Protein AF-V4R8K7-F1 (afdb_monomer)

Nearest PDB structures (foldseek):
  7bqq-assembly1_A  TM=6.172E-01  e=5.467E+00  synthetic construct
  6prh-assembly1_A  TM=5.914E-01  e=6.854E+00  Bacillus subtilis subsp. subtilis str. 168
  7zd6-assembly1_f  TM=4.260E-01  e=5.167E+00  Ovis aries

Radius of gyration: 20.55 Å; Cα contacts (8 Å, |Δi|>4): 79; chains: 1; bounding box: 47×61×47 Å

Secondary structure (DSSP, 8-state):
-PPPP-----------------HHHHHHHHHHHHHHHS---HHHHHHHHHHHHHHHHHHHTT-HHHHHHHHHHHHHHHTPPPTTSTTS----

Sequence (92 aa):
MNPSVPTGLALAILALPAHAQSDCEAEAQRAWAEVQESDLAEAAKQQAGTILAQAQDRGQRGQEALCEQALAQVKTTFDLPPAGDALGERPG

Structure (mmCIF, N/CA/C/O backbone):
data_AF-V4R8K7-F1
#
_entry.id   AF-V4R8K7-F1
#
loop_
_atom_site.group_PDB
_atom_site.id
_atom_site.type_symbol
_atom_site.label_atom_id
_atom_site.label_alt_id
_atom_site.label_comp_id
_atom_site.label_asym_id
_atom_site.label_entity_id
_atom_site.label_seq_id
_atom_site.pdbx_PDB_ins_code
_atom_site.Cartn_x
_atom_site.Cartn_y
_atom_site.Cartn_z
_atom_site.occupancy
_atom_site.B_iso_or_equiv
_atom_site.auth_seq_id
_atom_site.auth_comp_id
_atom_site.auth_asym_id
_atom_site.auth_atom_id
_atom_site.pdbx_PDB_model_num
ATOM 1 N N . MET A 1 1 ? 14.887 53.543 -32.693 1.00 41.34 1 MET A N 1
ATOM 2 C CA . MET A 1 1 ? 15.232 52.444 -33.624 1.00 41.34 1 MET A CA 1
ATOM 3 C C . MET A 1 1 ? 15.768 51.293 -32.778 1.00 41.34 1 MET A C 1
ATOM 5 O O . MET A 1 1 ? 16.560 51.554 -31.885 1.00 41.34 1 MET A O 1
ATOM 9 N N . ASN A 1 2 ? 15.196 50.101 -32.964 1.00 44.59 2 ASN A N 1
ATOM 10 C CA . ASN A 1 2 ? 15.178 48.933 -32.063 1.00 44.59 2 ASN A CA 1
ATOM 11 C C . ASN A 1 2 ? 16.540 48.438 -31.528 1.00 44.59 2 ASN A C 1
ATOM 13 O O . ASN A 1 2 ? 17.473 48.325 -32.322 1.00 44.59 2 ASN A O 1
ATOM 17 N N . PRO A 1 3 ? 16.629 47.990 -30.257 1.00 50.19 3 PRO A N 1
ATOM 18 C CA . PRO A 1 3 ? 17.590 46.966 -29.867 1.00 50.19 3 PRO A CA 1
ATOM 19 C C . PRO A 1 3 ? 17.099 45.580 -30.317 1.00 50.19 3 PRO A C 1
ATOM 21 O O . PRO A 1 3 ? 16.027 45.114 -29.929 1.00 50.19 3 PRO A O 1
ATOM 24 N N . SER A 1 4 ? 17.900 44.942 -31.166 1.00 60.53 4 SER A N 1
ATOM 25 C CA . SER A 1 4 ? 17.752 43.557 -31.606 1.00 60.53 4 SER A CA 1
ATOM 26 C C . SER A 1 4 ? 17.905 42.592 -30.431 1.00 60.53 4 SER A C 1
ATOM 28 O O . SER A 1 4 ? 18.956 42.533 -29.799 1.00 60.53 4 SER A O 1
ATOM 30 N N . VAL A 1 5 ? 16.863 41.809 -30.173 1.00 64.12 5 VAL A N 1
ATOM 31 C CA . VAL A 1 5 ? 16.906 40.593 -29.354 1.00 64.12 5 VAL A CA 1
ATOM 32 C C . VAL A 1 5 ? 17.475 39.464 -30.210 1.00 64.12 5 VAL A C 1
ATOM 34 O O . VAL A 1 5 ? 16.938 39.222 -31.294 1.00 64.12 5 VAL A O 1
ATOM 37 N N . PRO A 1 6 ? 18.468 38.706 -29.726 1.00 57.03 6 PRO A N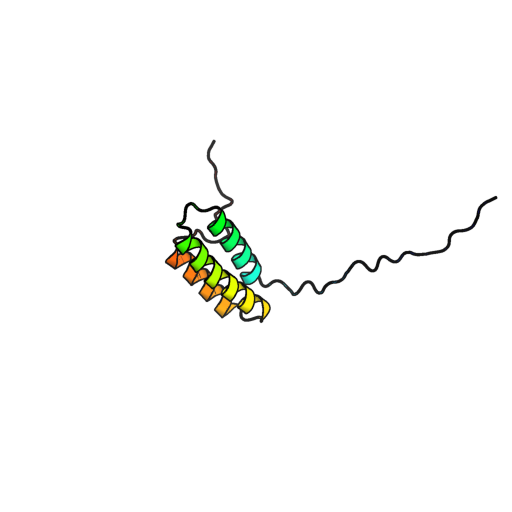 1
ATOM 38 C CA . PRO A 1 6 ? 18.612 37.337 -30.151 1.00 57.03 6 PRO A CA 1
ATOM 39 C C . PRO A 1 6 ? 18.353 36.396 -28.976 1.00 57.03 6 PRO A C 1
ATOM 41 O O . PRO A 1 6 ? 19.028 36.415 -27.953 1.00 57.03 6 PRO A O 1
ATOM 44 N N . THR A 1 7 ? 17.401 35.509 -29.236 1.00 55.91 7 THR 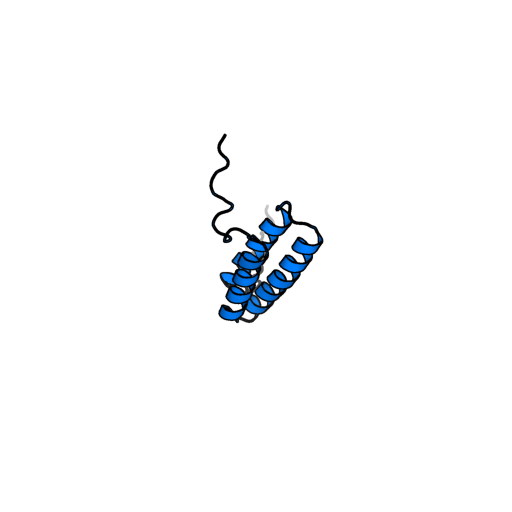A N 1
ATOM 45 C CA . THR A 1 7 ? 17.696 34.081 -29.171 1.00 55.91 7 THR A CA 1
ATOM 46 C C . THR A 1 7 ? 17.776 33.485 -27.772 1.00 55.91 7 THR A C 1
ATOM 48 O O . THR A 1 7 ? 18.833 33.332 -27.174 1.00 55.91 7 THR A O 1
ATOM 51 N N . GLY A 1 8 ? 16.612 32.991 -27.355 1.00 52.16 8 GLY A N 1
ATOM 52 C CA . GLY A 1 8 ? 16.537 31.639 -26.822 1.00 52.16 8 GLY A CA 1
ATOM 53 C C . GLY A 1 8 ? 16.874 31.513 -25.348 1.00 52.16 8 GLY A 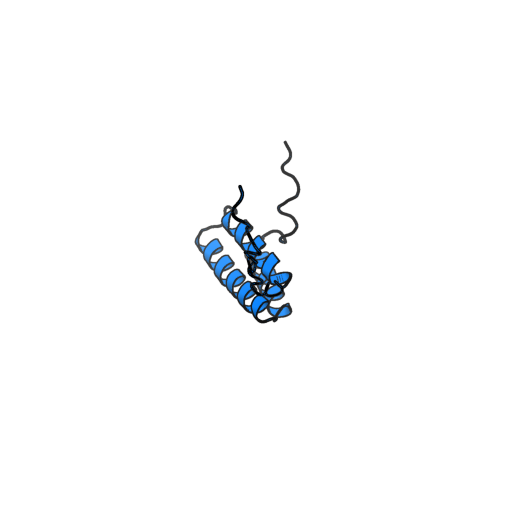C 1
ATOM 54 O O . GLY A 1 8 ? 17.862 30.881 -24.9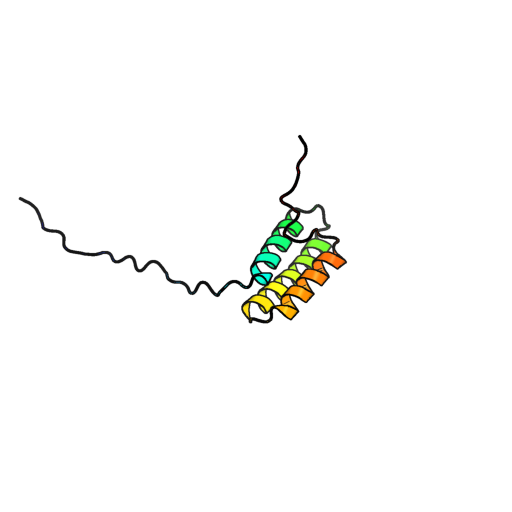91 1.00 52.16 8 GLY A O 1
ATOM 55 N N . LEU A 1 9 ? 15.947 31.943 -24.489 1.00 47.81 9 LEU A N 1
ATOM 56 C CA . LEU A 1 9 ? 15.657 31.117 -23.321 1.00 47.81 9 LEU A CA 1
ATOM 57 C C . LEU A 1 9 ? 15.101 29.784 -23.840 1.00 47.81 9 LEU A C 1
ATOM 59 O O . LEU A 1 9 ? 13.894 29.599 -23.977 1.00 47.81 9 LEU A O 1
ATOM 63 N N . ALA A 1 10 ? 15.995 28.850 -24.153 1.00 52.00 10 ALA A N 1
ATOM 64 C CA . ALA A 1 10 ? 15.660 27.447 -24.044 1.00 52.00 10 ALA A CA 1
ATOM 65 C C . ALA A 1 10 ? 15.419 27.206 -22.552 1.00 52.00 10 ALA A C 1
ATOM 67 O O . ALA A 1 10 ? 16.350 26.944 -21.792 1.00 52.00 10 ALA A O 1
ATOM 68 N N . LEU A 1 11 ? 14.164 27.354 -22.114 1.00 51.59 11 LEU A N 1
ATOM 69 C CA . LEU A 1 11 ? 13.711 26.619 -20.948 1.00 51.59 11 LEU A CA 1
ATOM 70 C C . LEU A 1 11 ? 13.938 25.151 -21.306 1.00 51.59 11 LEU A C 1
ATOM 72 O O . LEU A 1 11 ? 13.142 24.545 -22.020 1.00 51.59 11 LEU A O 1
ATOM 76 N N . ALA A 1 12 ? 15.061 24.597 -20.856 1.00 50.69 12 ALA A N 1
ATOM 77 C CA . ALA A 1 12 ? 15.193 23.171 -20.658 1.00 50.69 12 ALA A CA 1
ATOM 78 C C . ALA A 1 12 ? 14.156 22.817 -19.591 1.00 50.69 12 AL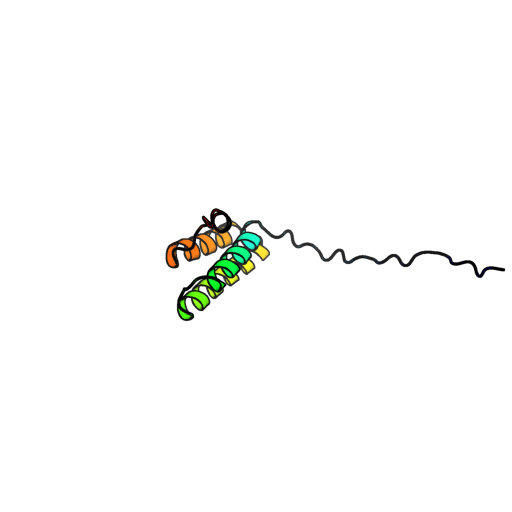A A C 1
ATOM 80 O O . ALA A 1 12 ? 14.433 22.825 -18.393 1.00 50.69 12 ALA A O 1
ATOM 81 N N . ILE A 1 13 ? 12.913 22.630 -20.035 1.00 58.31 13 ILE A N 1
ATOM 82 C CA . ILE A 1 13 ? 11.849 22.042 -19.244 1.00 58.31 13 ILE A CA 1
ATOM 83 C C . ILE A 1 13 ? 12.351 20.637 -18.940 1.00 58.31 13 ILE A C 1
ATOM 85 O O . ILE A 1 13 ? 12.300 19.755 -19.789 1.00 58.31 13 ILE A O 1
ATOM 89 N N . LEU A 1 14 ? 12.977 20.510 -17.771 1.00 46.41 14 LEU A N 1
ATOM 90 C CA . LEU A 1 14 ? 12.828 19.414 -16.828 1.00 46.41 14 LEU A CA 1
ATOM 91 C C . LEU A 1 14 ? 12.257 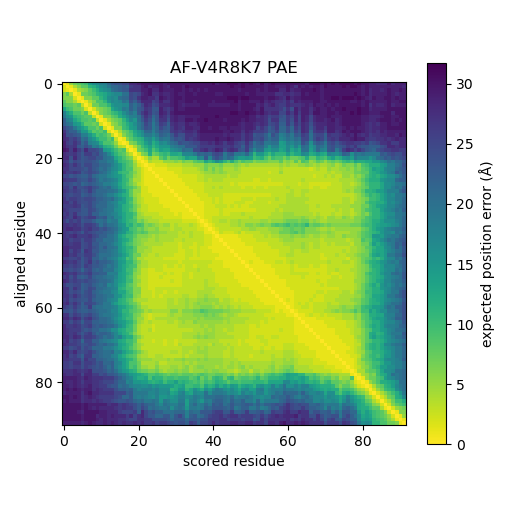18.143 -17.467 1.00 46.41 14 LEU A C 1
ATOM 93 O O . LEU A 1 14 ? 11.128 17.751 -17.189 1.00 46.41 14 LEU A O 1
ATOM 97 N N . ALA A 1 15 ? 13.068 17.447 -18.260 1.00 47.28 15 ALA A N 1
ATOM 98 C CA . ALA A 1 15 ? 12.934 16.007 -18.369 1.00 47.28 15 ALA A CA 1
ATOM 99 C C . ALA A 1 15 ? 13.521 15.427 -17.076 1.00 47.28 15 ALA A C 1
ATOM 101 O O . ALA A 1 15 ? 14.590 14.819 -17.070 1.00 47.28 15 ALA A O 1
ATOM 102 N N . LEU A 1 16 ? 12.839 15.678 -15.949 1.00 47.53 16 LEU A N 1
ATOM 103 C CA . LEU A 1 16 ? 12.892 14.721 -14.853 1.00 47.53 16 LEU A CA 1
ATOM 104 C C . LEU A 1 16 ? 12.599 13.375 -15.516 1.00 47.53 16 LEU A C 1
ATOM 106 O O . LEU A 1 16 ? 11.663 13.320 -16.323 1.00 47.53 16 LEU A O 1
ATOM 110 N N . PRO A 1 17 ? 13.395 12.325 -15.268 1.00 42.78 17 PRO A N 1
ATOM 111 C CA . PRO A 1 17 ? 12.980 11.011 -15.692 1.00 42.78 17 PRO A CA 1
ATOM 112 C C . PRO A 1 17 ? 11.601 10.832 -15.067 1.00 42.78 17 PRO A C 1
ATOM 114 O O . PRO A 1 17 ? 11.466 10.779 -13.845 1.00 42.78 17 PRO A O 1
ATOM 117 N N . ALA A 1 18 ? 10.563 10.823 -15.903 1.00 49.00 18 ALA A N 1
ATOM 118 C CA . ALA A 1 18 ? 9.344 10.139 -15.560 1.00 49.00 18 ALA A CA 1
ATOM 119 C C . ALA A 1 18 ? 9.820 8.700 -15.397 1.00 49.00 18 ALA A C 1
ATOM 121 O O . ALA A 1 18 ? 9.928 7.961 -16.374 1.00 49.00 18 ALA A O 1
ATOM 122 N N . HIS A 1 19 ? 10.288 8.367 -14.188 1.00 48.44 19 HIS A N 1
ATOM 123 C CA . HIS A 1 19 ? 10.408 6.999 -13.737 1.00 48.44 19 HIS A CA 1
ATOM 124 C C . HIS A 1 19 ? 9.103 6.384 -14.194 1.00 48.44 19 HIS A C 1
ATOM 126 O O . HIS A 1 19 ? 8.053 6.912 -13.830 1.00 48.44 19 HIS A O 1
ATOM 132 N N . ALA A 1 20 ? 9.182 5.453 -15.145 1.00 54.78 20 ALA A N 1
ATOM 133 C CA . ALA A 1 20 ? 8.009 4.856 -15.746 1.00 54.78 20 ALA A CA 1
ATOM 134 C C . ALA A 1 20 ? 7.202 4.296 -14.581 1.00 54.78 20 ALA A C 1
ATOM 136 O O . ALA A 1 20 ? 7.603 3.304 -13.975 1.00 54.78 20 ALA A O 1
ATOM 137 N N . GLN A 1 21 ? 6.181 5.049 -14.179 1.00 61.06 21 GLN A N 1
ATOM 138 C CA . GLN A 1 21 ? 5.411 4.758 -12.995 1.00 61.06 21 GLN A CA 1
ATOM 139 C C . GLN A 1 21 ? 4.704 3.461 -13.337 1.00 61.06 21 GLN A C 1
ATOM 141 O O . GLN A 1 21 ? 3.898 3.443 -14.267 1.00 61.06 21 GLN A O 1
ATOM 146 N N . SER A 1 22 ? 5.100 2.363 -12.696 1.00 73.00 22 SER A N 1
ATOM 147 C CA . SER A 1 22 ? 4.472 1.075 -12.972 1.00 73.00 22 SER A CA 1
ATOM 148 C C . SER A 1 22 ? 2.984 1.192 -12.666 1.00 73.00 22 SER A C 1
ATOM 150 O O . SER A 1 22 ? 2.605 1.908 -11.733 1.00 73.00 22 SER A O 1
ATOM 152 N N . ASP A 1 23 ? 2.147 0.473 -13.411 1.00 80.81 23 ASP A N 1
ATOM 153 C CA . ASP A 1 23 ? 0.694 0.493 -13.220 1.00 80.81 23 ASP A CA 1
ATOM 154 C C . ASP A 1 23 ? 0.328 0.230 -11.753 1.00 80.81 23 ASP A C 1
ATOM 156 O O . ASP A 1 23 ? -0.481 0.945 -11.162 1.00 80.81 23 ASP A O 1
ATOM 160 N N . CYS A 1 24 ? 1.046 -0.692 -11.109 1.00 83.25 24 CYS A N 1
ATOM 161 C CA . CYS A 1 24 ? 0.869 -0.982 -9.694 1.00 83.25 24 CYS A CA 1
ATOM 162 C C . CYS A 1 24 ? 1.205 0.192 -8.752 1.00 83.25 24 CYS A C 1
ATOM 164 O O . CYS A 1 24 ? 0.559 0.367 -7.721 1.00 83.25 24 CYS A O 1
ATOM 166 N N . GLU A 1 25 ? 2.195 1.026 -9.078 1.00 82.31 25 GLU A N 1
ATOM 167 C CA . GLU A 1 25 ? 2.535 2.191 -8.255 1.00 82.31 25 GLU A CA 1
ATOM 168 C C . GLU A 1 25 ? 1.423 3.248 -8.308 1.00 82.31 25 GLU A C 1
ATOM 170 O O . GLU A 1 25 ? 1.008 3.776 -7.270 1.00 82.31 25 GLU A O 1
ATOM 175 N N . ALA A 1 26 ? 0.905 3.512 -9.510 1.00 83.88 26 ALA A N 1
ATOM 176 C CA . ALA A 1 26 ? -0.236 4.398 -9.707 1.00 83.88 26 ALA A CA 1
ATOM 177 C C . ALA A 1 26 ? -1.479 3.866 -8.974 1.00 83.88 26 ALA A C 1
ATOM 179 O O . ALA A 1 26 ? -2.215 4.623 -8.336 1.00 83.88 26 ALA A O 1
ATOM 180 N N . GLU A 1 27 ? -1.681 2.550 -9.003 1.00 82.75 27 GLU A N 1
ATOM 181 C CA . GLU A 1 27 ? -2.787 1.885 -8.325 1.00 82.75 27 GLU A CA 1
ATOM 182 C C . GLU A 1 27 ? -2.643 1.924 -6.789 1.00 82.75 27 GLU A C 1
ATOM 184 O O . GLU A 1 27 ? -3.620 2.174 -6.082 1.00 82.75 27 GLU A O 1
ATOM 189 N N . ALA A 1 28 ? -1.422 1.797 -6.257 1.00 85.75 28 ALA A N 1
ATOM 190 C CA . ALA A 1 28 ? -1.126 1.969 -4.832 1.00 85.75 28 ALA A CA 1
ATOM 191 C C . ALA A 1 28 ? -1.363 3.404 -4.341 1.00 85.75 28 ALA A C 1
ATOM 193 O O . ALA A 1 28 ? -1.842 3.593 -3.221 1.00 85.75 28 ALA A O 1
ATOM 194 N N . GLN A 1 29 ? -1.070 4.419 -5.161 1.00 84.00 29 GLN A N 1
ATOM 195 C CA . GLN A 1 29 ? -1.403 5.813 -4.835 1.00 84.00 29 GLN A CA 1
ATOM 196 C C . GLN A 1 29 ? -2.914 6.053 -4.796 1.00 84.00 29 GLN A C 1
ATOM 198 O O . GLN A 1 29 ? -3.394 6.724 -3.883 1.00 84.00 29 GLN A O 1
ATOM 203 N N . ARG A 1 30 ? -3.669 5.483 -5.744 1.00 84.25 30 ARG A N 1
ATOM 204 C CA . ARG A 1 30 ? -5.138 5.572 -5.752 1.00 84.25 30 ARG A CA 1
ATOM 205 C C . ARG A 1 30 ? -5.756 4.901 -4.533 1.00 84.25 30 ARG A C 1
ATOM 207 O O . ARG A 1 30 ? -6.486 5.560 -3.800 1.00 84.25 30 ARG A O 1
ATOM 214 N N . ALA A 1 31 ? -5.356 3.662 -4.246 1.00 84.25 31 ALA A N 1
ATOM 215 C CA . ALA A 1 31 ? -5.820 2.944 -3.063 1.00 84.25 31 ALA A CA 1
ATOM 216 C C . ALA A 1 31 ? -5.498 3.707 -1.764 1.00 84.25 31 ALA A C 1
ATOM 218 O O . ALA A 1 31 ? -6.274 3.672 -0.813 1.00 84.25 31 ALA A O 1
ATOM 219 N N . TRP A 1 32 ? -4.377 4.438 -1.714 1.00 86.12 32 TRP A N 1
ATOM 220 C CA . TRP A 1 32 ? -4.044 5.270 -0.557 1.00 86.12 32 TRP A CA 1
ATOM 221 C C . TRP A 1 32 ? -4.986 6.465 -0.396 1.00 86.12 32 TRP A C 1
ATOM 223 O O . TRP A 1 32 ? -5.400 6.762 0.725 1.00 86.12 32 TRP A O 1
ATOM 233 N N . ALA A 1 33 ? -5.357 7.124 -1.495 1.00 85.88 33 ALA A N 1
ATOM 234 C CA . ALA A 1 33 ? -6.357 8.187 -1.467 1.00 85.88 33 ALA A CA 1
ATOM 235 C C . ALA A 1 33 ? -7.714 7.657 -0.970 1.00 85.88 33 ALA A C 1
ATOM 23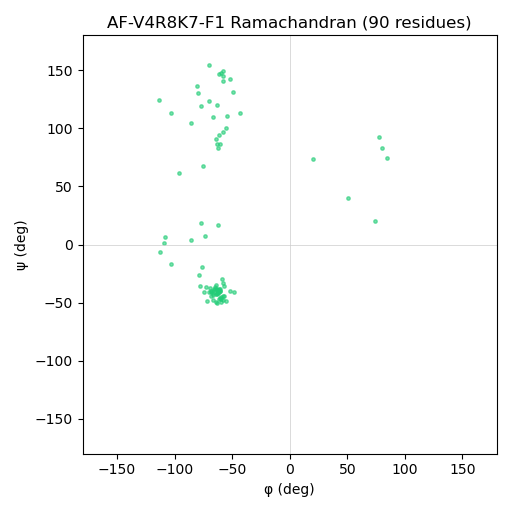7 O O . ALA A 1 33 ? -8.285 8.223 -0.041 1.00 85.88 33 ALA A O 1
ATOM 238 N N . GLU A 1 34 ? -8.160 6.508 -1.482 1.00 84.12 34 GLU A N 1
ATOM 239 C CA . GLU A 1 34 ? -9.417 5.870 -1.069 1.00 84.12 34 GLU A CA 1
ATOM 240 C C . GLU A 1 34 ? -9.418 5.478 0.416 1.00 84.12 34 GLU A C 1
ATOM 242 O O . GLU A 1 34 ? -10.403 5.694 1.121 1.00 84.12 34 GLU A O 1
ATOM 247 N N . VAL A 1 35 ? -8.301 4.956 0.934 1.00 84.75 35 VAL A N 1
ATOM 248 C CA . VAL A 1 35 ? -8.132 4.658 2.368 1.00 84.75 35 VAL A CA 1
ATOM 249 C C . VAL A 1 35 ? -8.254 5.918 3.219 1.00 84.75 35 VAL A C 1
ATOM 251 O O . VAL A 1 35 ? -8.859 5.883 4.292 1.00 84.75 35 VAL A O 1
ATOM 254 N N . GLN A 1 36 ? -7.676 7.030 2.763 1.00 83.38 36 GLN A N 1
ATOM 255 C CA . GLN A 1 36 ? -7.752 8.303 3.476 1.00 83.38 36 GLN A CA 1
ATOM 256 C C . GLN A 1 36 ? -9.180 8.856 3.496 1.00 83.38 36 GLN A C 1
ATOM 258 O O . GLN A 1 36 ? -9.619 9.335 4.545 1.00 83.38 36 GLN A O 1
ATOM 263 N N . GLU A 1 37 ? -9.906 8.736 2.382 1.00 83.75 37 GLU A N 1
ATOM 264 C CA . GLU A 1 37 ? -11.302 9.169 2.240 1.00 83.75 37 GLU A CA 1
ATOM 265 C C . GLU A 1 37 ? -12.312 8.217 2.900 1.00 83.75 37 GLU A C 1
ATOM 267 O O . GLU A 1 37 ? -13.425 8.629 3.217 1.00 83.75 37 GLU A O 1
ATOM 272 N N . SER A 1 38 ? -11.929 6.967 3.165 1.00 81.44 38 SER A N 1
ATOM 273 C CA . SER A 1 38 ? -12.793 5.980 3.817 1.00 81.44 38 SER A CA 1
ATOM 274 C C . SER A 1 38 ? -13.043 6.289 5.297 1.00 81.44 38 SER A C 1
ATOM 276 O O . SER A 1 38 ? -12.189 6.829 6.000 1.00 81.44 38 SER A O 1
ATOM 278 N N . ASP A 1 39 ? -14.173 5.814 5.821 1.00 84.31 39 ASP A N 1
ATOM 279 C CA . ASP A 1 39 ? -14.537 5.859 7.251 1.00 84.31 39 ASP A CA 1
ATOM 280 C C . ASP A 1 39 ? -13.800 4.798 8.106 1.00 84.31 39 ASP A C 1
ATOM 282 O O . ASP A 1 39 ? -14.207 4.447 9.215 1.00 84.31 39 ASP A O 1
ATOM 286 N N . LEU A 1 40 ? -12.690 4.255 7.593 1.00 81.25 40 LEU A N 1
ATOM 287 C CA . LEU A 1 40 ? -11.851 3.301 8.314 1.00 81.25 40 LEU A CA 1
ATOM 288 C C . LEU A 1 40 ? -11.280 3.932 9.590 1.00 81.25 40 LEU A C 1
ATOM 290 O O . LEU A 1 40 ? -10.932 5.113 9.632 1.00 81.25 40 LEU A O 1
ATOM 294 N N . ALA A 1 41 ? -11.106 3.119 10.632 1.00 86.94 41 ALA A N 1
ATOM 295 C CA . ALA A 1 41 ? -10.419 3.560 11.840 1.00 86.94 41 ALA A CA 1
ATOM 296 C C . ALA A 1 41 ? -8.988 4.034 11.515 1.00 86.94 41 ALA A C 1
ATOM 298 O O . ALA A 1 41 ? -8.305 3.424 10.695 1.00 86.94 41 ALA A O 1
ATOM 299 N N . GLU A 1 42 ? -8.493 5.057 12.216 1.00 85.00 42 GLU A N 1
ATOM 300 C CA . GLU A 1 42 ? -7.118 5.579 12.070 1.00 85.00 42 GLU A CA 1
ATOM 301 C C . GLU A 1 42 ? -6.052 4.470 12.101 1.00 85.00 42 GLU A C 1
ATOM 303 O O . GLU A 1 42 ? -5.125 4.462 11.294 1.00 85.00 42 GLU A O 1
ATOM 308 N N . ALA A 1 43 ? -6.214 3.477 12.982 1.00 86.12 43 ALA A N 1
ATOM 309 C CA . ALA A 1 43 ? -5.313 2.326 13.053 1.00 86.12 43 ALA A CA 1
ATOM 310 C C . ALA A 1 43 ? -5.323 1.480 11.763 1.00 86.12 43 ALA A C 1
ATOM 312 O O . ALA A 1 43 ? -4.272 1.023 11.315 1.00 86.12 43 ALA A O 1
ATOM 313 N N . ALA A 1 44 ? -6.495 1.305 11.144 1.00 84.00 44 ALA A N 1
ATOM 314 C CA . ALA A 1 44 ? -6.636 0.608 9.870 1.00 84.00 44 ALA A CA 1
ATOM 315 C C . ALA A 1 44 ? -6.045 1.433 8.717 1.00 84.00 44 ALA A C 1
ATOM 317 O O . ALA A 1 44 ? -5.313 0.885 7.897 1.00 84.00 44 ALA A O 1
ATOM 318 N N . LYS A 1 45 ? -6.256 2.758 8.707 1.00 86.75 45 LYS A N 1
ATOM 319 C CA . LYS A 1 45 ? -5.619 3.669 7.741 1.00 86.75 45 LYS A CA 1
ATOM 320 C C . LYS A 1 45 ? -4.096 3.613 7.836 1.00 86.75 45 LYS A C 1
ATOM 322 O O . LYS A 1 45 ? -3.427 3.473 6.818 1.00 86.75 45 LYS A O 1
ATOM 327 N N . GLN A 1 46 ? -3.529 3.631 9.042 1.00 88.31 46 GLN A N 1
ATOM 328 C CA . GLN A 1 46 ? -2.079 3.505 9.232 1.00 88.31 46 GLN A CA 1
ATOM 329 C C . GLN A 1 46 ? -1.530 2.156 8.746 1.00 88.31 46 GLN A C 1
ATOM 331 O O . GLN A 1 46 ? -0.474 2.114 8.105 1.00 88.31 46 GLN A O 1
ATOM 336 N N . GLN A 1 47 ? -2.233 1.052 9.016 1.00 88.19 47 GLN A N 1
ATOM 337 C CA . GLN A 1 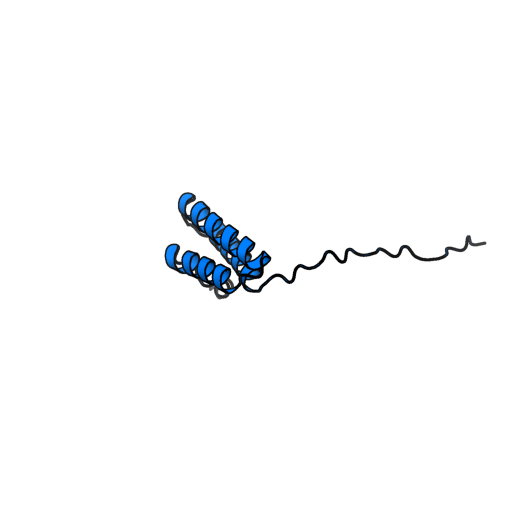47 ? -1.817 -0.266 8.531 1.00 88.19 47 GLN A CA 1
ATOM 338 C C . GLN A 1 47 ? -1.901 -0.366 7.005 1.00 88.19 47 GLN A C 1
ATOM 340 O O . GLN A 1 47 ? -0.925 -0.770 6.372 1.00 88.19 47 GLN A O 1
ATOM 345 N N . ALA A 1 48 ? -3.019 0.053 6.412 1.00 87.56 48 ALA A N 1
ATOM 346 C CA . ALA A 1 48 ? -3.192 0.093 4.966 1.00 87.56 48 ALA A CA 1
ATOM 347 C C . ALA A 1 48 ? -2.122 0.978 4.307 1.00 87.56 48 ALA A C 1
ATOM 349 O O . ALA A 1 48 ? -1.475 0.546 3.358 1.00 87.56 48 ALA A O 1
ATOM 350 N N . GLY A 1 49 ? -1.836 2.154 4.870 1.00 88.50 49 GLY A N 1
ATOM 351 C CA . GLY A 1 49 ? -0.788 3.056 4.385 1.00 88.50 49 GLY A CA 1
ATOM 352 C C . GLY A 1 49 ? 0.607 2.466 4.438 1.00 88.50 49 GLY A C 1
ATOM 353 O O . GLY A 1 49 ? 1.380 2.625 3.499 1.00 88.50 49 GLY A O 1
ATOM 354 N N . THR A 1 50 ? 0.920 1.717 5.494 1.00 90.56 50 THR A N 1
ATOM 355 C CA . THR A 1 50 ? 2.209 1.025 5.607 1.00 90.56 50 THR A CA 1
ATOM 356 C C . THR A 1 50 ? 2.377 -0.014 4.498 1.00 90.56 50 THR A C 1
ATOM 358 O O . THR A 1 50 ? 3.450 -0.115 3.903 1.00 90.56 50 THR A O 1
ATOM 361 N N . ILE A 1 51 ? 1.325 -0.777 4.193 1.00 88.94 51 ILE A N 1
ATOM 362 C CA . ILE A 1 51 ? 1.379 -1.814 3.156 1.00 88.94 51 ILE A CA 1
ATOM 363 C C . ILE A 1 51 ? 1.379 -1.183 1.755 1.00 88.94 51 ILE A C 1
ATOM 365 O O . ILE A 1 51 ? 2.154 -1.604 0.899 1.00 88.94 51 ILE A O 1
ATOM 369 N N . LEU A 1 52 ? 0.583 -0.135 1.528 1.00 88.62 52 LEU A N 1
ATOM 370 C CA . LEU A 1 52 ? 0.547 0.604 0.263 1.00 88.62 52 LEU A CA 1
ATOM 371 C C . LEU A 1 52 ? 1.870 1.319 -0.025 1.00 88.62 52 LEU A C 1
ATOM 373 O O . LEU A 1 52 ? 2.337 1.290 -1.159 1.00 88.62 52 LEU A O 1
ATOM 377 N N . ALA A 1 53 ? 2.532 1.876 0.992 1.00 88.81 53 ALA A N 1
ATOM 378 C CA . ALA A 1 53 ? 3.873 2.439 0.852 1.00 88.81 53 ALA A CA 1
ATOM 379 C C . ALA A 1 53 ? 4.906 1.367 0.459 1.00 88.81 53 ALA A C 1
ATOM 381 O O . ALA A 1 53 ? 5.757 1.613 -0.395 1.00 88.81 53 ALA A O 1
ATOM 382 N N . GLN A 1 54 ? 4.808 0.157 1.026 1.00 89.38 54 GLN A N 1
ATOM 383 C CA . GLN A 1 54 ? 5.648 -0.971 0.607 1.00 89.38 54 GLN A CA 1
ATOM 384 C C . GLN A 1 54 ? 5.346 -1.418 -0.827 1.00 89.38 54 GLN A C 1
ATOM 386 O O . GLN A 1 54 ? 6.276 -1.756 -1.556 1.00 89.38 54 GLN A O 1
ATOM 391 N N . ALA A 1 55 ? 4.075 -1.418 -1.243 1.00 87.69 55 ALA A N 1
ATOM 392 C CA . ALA A 1 55 ? 3.690 -1.701 -2.623 1.00 87.69 55 ALA A CA 1
ATOM 393 C C . ALA A 1 55 ? 4.333 -0.685 -3.577 1.00 87.69 55 ALA A C 1
ATOM 395 O O . ALA A 1 55 ? 4.985 -1.069 -4.544 1.00 87.69 55 ALA A O 1
ATOM 396 N N . GLN A 1 56 ? 4.250 0.602 -3.238 1.00 87.12 56 GLN A N 1
ATOM 397 C CA . GLN A 1 56 ? 4.818 1.697 -4.018 1.00 87.12 56 GLN A CA 1
ATOM 398 C C . GLN A 1 56 ? 6.348 1.590 -4.155 1.00 87.12 56 GLN A C 1
ATOM 400 O O . GLN A 1 56 ? 6.865 1.665 -5.265 1.00 87.12 56 GLN A O 1
ATOM 405 N N . ASP A 1 57 ? 7.073 1.330 -3.059 1.00 88.56 57 ASP A N 1
ATOM 406 C CA . ASP A 1 57 ? 8.532 1.107 -3.089 1.00 88.56 57 ASP A CA 1
ATOM 407 C C . ASP A 1 57 ? 8.906 -0.119 -3.942 1.00 88.56 57 ASP A C 1
ATOM 409 O O . ASP A 1 57 ? 9.877 -0.087 -4.699 1.00 88.56 57 ASP A O 1
ATOM 413 N N . ARG A 1 58 ? 8.107 -1.193 -3.890 1.00 87.12 58 ARG A N 1
ATOM 414 C CA . ARG A 1 58 ? 8.300 -2.377 -4.744 1.00 87.12 58 ARG A CA 1
ATOM 415 C C . ARG A 1 58 ? 8.058 -2.059 -6.220 1.00 87.12 58 ARG A C 1
ATOM 417 O O . ARG A 1 58 ? 8.872 -2.474 -7.044 1.00 87.12 58 ARG A O 1
ATOM 424 N N . GLY A 1 59 ? 7.005 -1.304 -6.536 1.00 84.75 59 GLY A N 1
ATOM 425 C CA . GLY A 1 59 ? 6.707 -0.811 -7.885 1.00 84.75 59 GLY A CA 1
ATOM 426 C C . GLY A 1 59 ? 7.856 0.027 -8.449 1.00 84.75 59 GLY A C 1
ATOM 427 O O . GLY A 1 59 ? 8.367 -0.283 -9.520 1.00 84.75 59 GLY A O 1
ATOM 428 N N . GLN A 1 60 ? 8.380 0.974 -7.664 1.00 83.69 60 GLN A N 1
ATOM 429 C CA . GLN A 1 60 ? 9.540 1.800 -8.040 1.00 83.69 60 GLN A CA 1
ATOM 430 C C . GLN A 1 60 ? 10.805 0.984 -8.337 1.00 83.69 60 GLN A C 1
ATOM 432 O O . GLN A 1 60 ? 11.644 1.387 -9.142 1.00 83.69 60 GLN A O 1
ATOM 437 N N . ARG A 1 61 ? 10.956 -0.180 -7.696 1.00 86.94 61 ARG A N 1
ATOM 438 C CA . ARG A 1 61 ? 12.074 -1.109 -7.925 1.00 86.94 61 ARG A CA 1
ATOM 439 C C . ARG A 1 61 ? 11.832 -2.083 -9.086 1.00 86.94 61 ARG A C 1
ATOM 441 O O . ARG A 1 61 ? 12.661 -2.965 -9.296 1.00 86.94 61 ARG A O 1
ATOM 448 N N . GLY A 1 62 ? 10.716 -1.964 -9.809 1.00 82.94 62 GLY A N 1
ATOM 449 C CA . GLY A 1 62 ? 10.330 -2.868 -10.898 1.00 82.94 62 GLY A CA 1
ATOM 450 C C . GLY A 1 62 ? 9.841 -4.242 -10.425 1.00 82.94 62 GLY A C 1
ATOM 451 O O . GLY A 1 62 ? 9.877 -5.208 -11.182 1.00 82.94 62 GLY A O 1
ATOM 452 N N . GLN A 1 63 ? 9.416 -4.364 -9.164 1.00 86.31 63 GLN A N 1
ATOM 453 C CA . GLN A 1 63 ? 8.897 -5.606 -8.583 1.00 86.31 63 GLN A CA 1
ATOM 454 C C . GLN A 1 63 ? 7.362 -5.627 -8.638 1.00 86.31 63 GLN A C 1
ATOM 456 O O . GLN A 1 63 ? 6.702 -5.676 -7.597 1.00 86.31 63 GLN A O 1
ATOM 461 N N . GLU A 1 64 ? 6.792 -5.589 -9.847 1.00 84.12 64 GLU A N 1
ATOM 462 C CA . GLU A 1 64 ? 5.338 -5.478 -10.059 1.00 84.12 64 GLU A CA 1
ATOM 463 C C . GLU A 1 64 ? 4.544 -6.576 -9.349 1.00 84.12 64 GLU A C 1
ATOM 465 O O . GLU A 1 64 ? 3.676 -6.256 -8.545 1.00 84.12 64 GLU A O 1
ATOM 470 N N . ALA A 1 65 ? 4.927 -7.848 -9.492 1.00 86.69 65 ALA A N 1
ATOM 471 C CA . ALA A 1 65 ? 4.222 -8.957 -8.837 1.00 86.69 65 ALA A CA 1
ATOM 472 C C . ALA A 1 65 ? 4.150 -8.817 -7.301 1.00 86.69 65 ALA A C 1
ATOM 474 O O . ALA A 1 65 ? 3.160 -9.187 -6.670 1.00 86.69 65 ALA A O 1
ATOM 475 N N . LEU A 1 66 ? 5.200 -8.268 -6.675 1.00 86.81 66 LEU A N 1
ATOM 476 C CA . LEU A 1 66 ? 5.228 -8.041 -5.227 1.00 86.81 66 LEU A CA 1
ATOM 477 C C . LEU A 1 66 ? 4.441 -6.796 -4.813 1.00 86.81 66 LEU A C 1
ATOM 479 O O . LEU A 1 66 ? 4.002 -6.716 -3.662 1.00 86.81 66 LEU A O 1
ATOM 483 N N . CYS A 1 67 ? 4.316 -5.825 -5.713 1.00 88.19 67 CYS A N 1
ATOM 484 C CA . CYS A 1 67 ? 3.468 -4.658 -5.541 1.00 88.19 67 CYS A CA 1
ATOM 485 C C . CYS A 1 67 ? 1.987 -5.061 -5.653 1.00 88.19 67 CYS A C 1
ATOM 487 O O . CYS A 1 67 ? 1.214 -4.777 -4.739 1.00 88.19 67 CYS A O 1
ATOM 489 N N . GLU A 1 68 ? 1.611 -5.818 -6.688 1.00 86.81 68 GLU A N 1
ATOM 490 C CA . GLU A 1 68 ? 0.247 -6.317 -6.899 1.00 86.81 68 GLU A CA 1
ATOM 491 C C . GLU A 1 68 ? -0.204 -7.204 -5.737 1.00 86.81 68 GLU A C 1
ATOM 493 O O . GLU A 1 68 ? -1.329 -7.089 -5.255 1.00 86.81 68 GLU A O 1
ATOM 498 N N . GLN A 1 69 ? 0.697 -8.040 -5.214 1.00 88.88 69 GLN A N 1
ATOM 499 C CA . GLN A 1 69 ? 0.423 -8.851 -4.031 1.00 88.88 69 GLN A CA 1
ATOM 500 C C . GLN A 1 69 ? 0.140 -7.993 -2.788 1.00 88.88 69 GLN A C 1
ATOM 502 O O . GLN A 1 69 ? -0.772 -8.305 -2.022 1.00 88.88 69 GLN A O 1
ATOM 507 N N . ALA A 1 70 ? 0.900 -6.914 -2.580 1.00 86.69 70 ALA A N 1
ATOM 508 C CA . ALA A 1 70 ? 0.691 -6.003 -1.456 1.00 86.69 70 ALA A CA 1
ATOM 509 C C . ALA A 1 70 ? -0.626 -5.218 -1.605 1.00 86.69 70 ALA A C 1
ATOM 511 O O . ALA A 1 70 ? -1.376 -5.088 -0.636 1.00 86.69 70 ALA A O 1
ATOM 512 N N . LEU A 1 71 ? -0.959 -4.782 -2.824 1.00 84.94 71 LEU A N 1
ATOM 513 C CA . LEU A 1 71 ? -2.258 -4.194 -3.161 1.00 84.94 71 LEU A CA 1
ATOM 514 C C . LEU A 1 71 ? -3.415 -5.158 -2.891 1.00 84.94 71 LEU A C 1
ATOM 516 O O . LEU A 1 71 ? -4.382 -4.789 -2.229 1.00 84.94 71 LEU A O 1
ATOM 520 N N . ALA A 1 72 ? -3.315 -6.401 -3.363 1.00 85.62 72 ALA A N 1
ATOM 521 C CA . ALA A 1 72 ? -4.326 -7.427 -3.132 1.00 85.62 72 ALA A CA 1
ATOM 522 C C . ALA A 1 72 ? -4.498 -7.714 -1.635 1.00 85.62 72 ALA A C 1
ATOM 524 O O . ALA A 1 72 ? -5.623 -7.875 -1.162 1.00 85.62 72 ALA A O 1
ATOM 525 N N . GLN A 1 73 ? -3.404 -7.719 -0.869 1.00 85.25 73 GLN A N 1
ATOM 526 C CA . GLN A 1 73 ? -3.451 -7.904 0.577 1.00 85.25 73 GLN A CA 1
ATOM 527 C C . GLN A 1 73 ? -4.191 -6.761 1.275 1.00 85.25 73 GLN A C 1
ATOM 529 O O . GLN A 1 73 ? -5.016 -7.029 2.145 1.00 85.25 73 GLN A O 1
ATOM 534 N N . VAL A 1 74 ? -3.962 -5.510 0.873 1.00 83.44 74 VAL A N 1
ATOM 535 C CA . VAL A 1 74 ? -4.691 -4.341 1.396 1.00 83.44 74 VAL A CA 1
ATOM 536 C C . VAL A 1 74 ? -6.172 -4.417 1.040 1.00 83.44 74 VAL A C 1
ATOM 538 O O . VAL A 1 74 ? -7.008 -4.334 1.936 1.00 83.44 74 VAL A O 1
ATOM 541 N N . LYS A 1 75 ? -6.499 -4.672 -0.231 1.00 79.81 75 LYS A N 1
ATOM 542 C CA . LYS A 1 75 ? -7.887 -4.807 -0.698 1.00 79.81 75 LYS A CA 1
ATOM 543 C C . LYS A 1 75 ? -8.638 -5.902 0.064 1.00 79.81 75 LYS A C 1
ATOM 545 O O . LYS A 1 75 ? -9.739 -5.667 0.538 1.00 79.81 75 LYS A O 1
ATOM 550 N N . THR A 1 76 ? -8.005 -7.057 0.270 1.00 82.06 76 THR A N 1
ATOM 551 C CA . THR A 1 76 ? -8.616 -8.193 0.986 1.00 82.06 76 THR A CA 1
ATOM 552 C C . THR A 1 76 ? -8.724 -7.953 2.494 1.00 82.06 76 THR A C 1
ATOM 554 O O . THR A 1 76 ? -9.680 -8.388 3.121 1.00 82.06 76 THR A O 1
ATOM 557 N N . THR A 1 77 ? -7.735 -7.291 3.102 1.00 82.69 77 THR A N 1
ATOM 558 C CA . THR A 1 77 ? -7.689 -7.099 4.565 1.00 82.69 77 THR A CA 1
ATOM 559 C C . THR A 1 77 ? -8.626 -5.987 5.027 1.00 82.69 77 THR A C 1
ATOM 561 O O . THR A 1 77 ? -9.198 -6.086 6.109 1.00 82.69 77 THR A O 1
ATOM 564 N N . PHE A 1 78 ? -8.771 -4.931 4.224 1.00 77.75 78 PHE A N 1
ATOM 565 C CA . PHE A 1 78 ? -9.544 -3.738 4.575 1.00 77.75 78 PHE A CA 1
ATOM 566 C C . PHE A 1 78 ? -10.858 -3.609 3.793 1.00 77.75 78 PHE A C 1
ATOM 568 O O . PHE A 1 78 ? -11.524 -2.590 3.937 1.00 77.75 78 PHE A O 1
ATOM 575 N N . ASP A 1 79 ? -11.216 -4.625 2.996 1.00 70.88 79 ASP A N 1
ATOM 576 C CA . ASP A 1 79 ? -12.409 -4.658 2.133 1.00 70.88 79 ASP A CA 1
ATOM 577 C C . ASP A 1 79 ? -12.531 -3.400 1.250 1.00 70.88 79 ASP A C 1
ATOM 579 O O . ASP A 1 79 ? -13.595 -2.813 1.076 1.00 70.88 79 ASP A O 1
ATOM 583 N N . LEU A 1 80 ? -11.392 -2.932 0.731 1.00 64.00 80 LEU A N 1
ATOM 584 C CA . LEU A 1 80 ? -11.351 -1.757 -0.136 1.00 64.00 80 LEU A CA 1
ATOM 585 C C . LEU A 1 80 ? -11.754 -2.168 -1.557 1.00 64.00 80 LEU A C 1
ATOM 587 O O . LEU A 1 80 ? -11.253 -3.191 -2.048 1.00 64.00 80 LEU A O 1
ATOM 591 N N . PRO A 1 81 ? -12.593 -1.376 -2.248 1.00 55.88 81 PRO A N 1
ATOM 592 C CA . PRO A 1 81 ? -12.895 -1.630 -3.647 1.00 55.88 81 PRO A CA 1
ATOM 593 C C . PRO A 1 81 ? -11.598 -1.626 -4.477 1.00 55.88 81 PRO A C 1
ATOM 595 O O . PRO A 1 81 ? -10.621 -0.951 -4.133 1.00 55.88 81 PRO A O 1
ATOM 598 N N . PRO A 1 82 ? -11.524 -2.411 -5.567 1.00 51.38 82 PRO A N 1
ATOM 599 C CA . PRO A 1 82 ? -10.406 -2.294 -6.488 1.00 51.38 82 PRO A CA 1
ATOM 600 C C . PRO A 1 82 ? -10.352 -0.853 -7.016 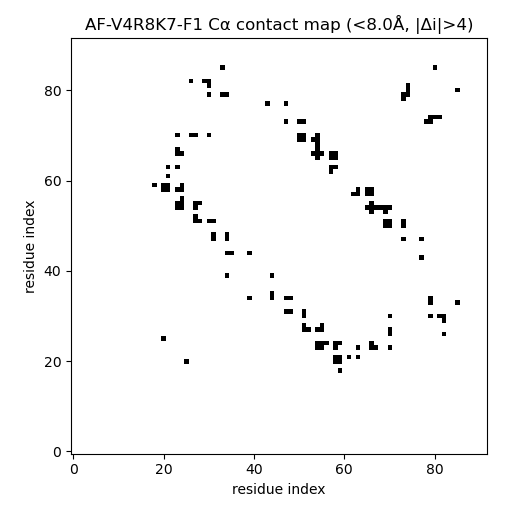1.00 51.38 82 PRO A C 1
ATOM 602 O O . PRO A 1 82 ? -11.394 -0.285 -7.331 1.00 51.38 82 PRO A O 1
ATOM 605 N N . ALA A 1 83 ? -9.145 -0.293 -7.158 1.00 50.91 83 ALA A N 1
ATOM 606 C CA . ALA A 1 83 ? -8.867 1.115 -7.494 1.00 50.91 83 ALA A CA 1
ATOM 607 C C . ALA A 1 83 ? -9.386 1.610 -8.875 1.00 50.91 83 ALA A C 1
ATOM 609 O O . ALA A 1 83 ? -8.933 2.629 -9.408 1.00 50.91 83 ALA A O 1
ATOM 610 N N . GLY A 1 84 ? -10.316 0.874 -9.484 1.00 42.25 84 GLY A N 1
ATOM 611 C CA . GLY A 1 84 ? -11.096 1.245 -10.659 1.00 42.25 84 GLY A CA 1
ATOM 612 C C . GLY A 1 84 ? -12.595 1.440 -10.394 1.00 42.25 84 GLY A C 1
ATOM 613 O O . GLY A 1 84 ? -13.277 1.889 -11.310 1.00 42.25 84 GLY A O 1
ATOM 614 N N . ASP A 1 85 ? -13.108 1.152 -9.191 1.00 44.22 85 ASP A N 1
ATOM 615 C CA . ASP A 1 85 ? -14.556 1.169 -8.904 1.00 44.22 85 ASP A CA 1
ATOM 616 C C . ASP A 1 85 ? -15.028 2.417 -8.124 1.00 44.22 85 ASP A C 1
ATOM 618 O O . ASP A 1 85 ? -16.199 2.775 -8.181 1.00 44.22 85 ASP A O 1
ATOM 622 N N . ALA A 1 86 ? -14.130 3.180 -7.485 1.00 45.84 86 ALA A N 1
ATOM 623 C CA . ALA A 1 86 ? -14.499 4.387 -6.722 1.00 45.84 86 ALA A CA 1
ATOM 624 C C . ALA A 1 86 ? -14.890 5.627 -7.564 1.00 45.84 86 ALA A C 1
ATOM 626 O O . ALA A 1 86 ? -15.106 6.708 -7.016 1.00 45.84 86 ALA A O 1
ATOM 627 N N . LEU A 1 87 ? -15.018 5.504 -8.891 1.00 46.34 87 LEU A N 1
ATOM 628 C CA . LEU A 1 87 ? -15.526 6.573 -9.770 1.00 46.34 87 LEU A CA 1
ATOM 629 C C . LEU A 1 87 ? -16.928 6.291 -10.345 1.00 46.34 87 LEU A C 1
ATOM 631 O O . LEU A 1 87 ? -17.447 7.113 -11.103 1.00 46.34 87 LEU A O 1
ATOM 635 N N . GLY A 1 88 ? -17.557 5.168 -9.991 1.00 45.50 88 GLY A N 1
ATOM 636 C CA . GLY A 1 88 ? -18.884 4.794 -10.474 1.00 45.50 88 GLY A CA 1
ATOM 637 C C . GLY A 1 88 ? -19.981 5.033 -9.439 1.00 45.50 88 GLY A C 1
ATOM 638 O O . GLY A 1 88 ? -20.059 4.328 -8.448 1.00 45.50 88 GLY A O 1
ATOM 639 N N . GLU A 1 89 ? -20.877 5.976 -9.731 1.00 42.34 89 GLU A N 1
ATOM 640 C CA . GLU A 1 89 ? -22.242 6.051 -9.179 1.00 42.34 89 GLU A CA 1
ATOM 641 C C . GLU A 1 89 ? -22.420 6.644 -7.762 1.00 42.34 89 GLU A C 1
ATOM 643 O O . GLU A 1 89 ? -22.669 5.962 -6.772 1.00 42.34 89 GLU A O 1
ATOM 648 N N . ARG A 1 90 ? -22.468 7.984 -7.692 1.00 42.78 90 ARG A N 1
ATOM 649 C CA . ARG A 1 90 ? -23.342 8.679 -6.727 1.00 42.78 90 ARG A CA 1
ATOM 650 C C . ARG A 1 90 ? -24.733 8.824 -7.369 1.00 42.78 90 ARG A C 1
ATOM 652 O O . ARG A 1 90 ? -24.862 9.678 -8.247 1.00 42.78 90 ARG A O 1
ATOM 659 N N . PRO A 1 91 ? -25.763 8.042 -6.989 1.00 48.88 91 PRO A N 1
ATOM 660 C CA . PRO A 1 91 ? -27.126 8.314 -7.431 1.00 48.88 91 PRO A CA 1
ATOM 661 C C . PRO A 1 91 ? -27.636 9.585 -6.736 1.00 48.88 91 PRO A C 1
ATOM 663 O O . PRO A 1 91 ? -27.596 9.693 -5.508 1.00 48.88 91 PRO A O 1
ATOM 666 N N . GLY A 1 92 ? -28.044 10.563 -7.544 1.00 50.97 92 GLY A N 1
ATOM 667 C CA . GLY A 1 92 ? -28.818 11.734 -7.123 1.00 50.97 92 GLY A CA 1
ATOM 668 C C . GLY A 1 92 ? -30.313 11.514 -7.288 1.00 50.97 92 GLY A C 1
ATOM 669 O O . GLY A 1 92 ? -30.692 10.579 -8.030 1.00 50.97 92 GLY A O 1
#

Mean predicted aligned error: 13.24 Å

Solvent-accessible surface area (backbone atoms only — not comparable to full-atom values): 5617 Å² total; per-residue (Å²): 136,84,85,84,83,80,83,75,88,72,74,78,74,77,77,62,79,74,65,78,72,36,71,52,26,58,43,28,54,45,45,46,52,53,46,69,75,39,93,60,54,69,71,52,39,53,52,45,46,54,41,33,51,51,14,29,56,29,16,77,72,70,36,49,72,62,10,47,50,32,49,51,49,42,30,68,73,68,72,45,75,61,78,81,53,92,83,68,81,84,86,127

pLDDT: mean 72.15, std 17.27, range [41.34, 90.56]

Foldseek 3Di:
DDDDDDDDPPPPPDPPPPLVQAPLLVQLVLLLVQLVVDPDDPVLNVVLNVLSVVLNVCSSVVNNVSSVVSVVVNCVVVVGDRSVPVVDDDDD

Organism: NCBI:txid631454